Protein AF-A0A4Y2R5L2-F1 (afdb_monomer_lite)

Structure (mmCIF, N/CA/C/O backbone):
data_AF-A0A4Y2R5L2-F1
#
_entry.id   AF-A0A4Y2R5L2-F1
#
loop_
_atom_site.group_PDB
_atom_site.id
_atom_site.type_symbol
_atom_site.label_atom_id
_atom_site.label_alt_id
_atom_site.label_comp_id
_atom_site.label_asym_id
_atom_site.label_entity_id
_atom_site.label_seq_id
_atom_site.pdbx_PDB_ins_code
_atom_site.Cartn_x
_atom_site.Cartn_y
_atom_site.Cartn_z
_atom_site.occupancy
_atom_site.B_iso_or_equiv
_atom_site.auth_seq_id
_atom_site.auth_comp_id
_atom_site.auth_asym_id
_atom_site.auth_atom_id
_atom_site.pdbx_PDB_model_num
ATOM 1 N N . MET A 1 1 ? 9.917 -7.644 -5.281 1.00 83.12 1 MET A N 1
ATOM 2 C CA . MET A 1 1 ? 9.353 -6.437 -4.648 1.00 83.12 1 MET A CA 1
ATOM 3 C C . MET A 1 1 ? 7.835 -6.514 -4.513 1.00 83.12 1 MET A C 1
ATOM 5 O O . MET A 1 1 ? 7.121 -6.707 -5.500 1.00 83.12 1 MET A O 1
ATOM 9 N N . PHE A 1 2 ? 7.373 -6.373 -3.279 1.00 87.44 2 PHE A N 1
ATOM 10 C CA . PHE A 1 2 ? 5.991 -6.192 -2.859 1.00 87.44 2 PHE A CA 1
ATOM 11 C C . PHE A 1 2 ? 5.750 -4.730 -2.475 1.00 87.44 2 PHE A C 1
ATOM 13 O O . PHE A 1 2 ? 6.693 -3.987 -2.194 1.00 87.44 2 PHE A O 1
ATOM 20 N N . VAL A 1 3 ? 4.482 -4.340 -2.477 1.00 86.06 3 VAL A N 1
ATOM 21 C CA . VAL A 1 3 ? 4.012 -3.022 -2.071 1.00 86.06 3 VAL A CA 1
ATOM 22 C C . VAL A 1 3 ? 2.829 -3.182 -1.121 1.00 86.06 3 VAL A C 1
ATOM 24 O O . VAL A 1 3 ? 1.908 -3.957 -1.392 1.00 86.06 3 VAL A O 1
ATOM 27 N N . LEU A 1 4 ? 2.880 -2.468 -0.000 1.00 88.62 4 LEU A N 1
ATOM 28 C CA . LEU A 1 4 ? 1.751 -2.281 0.899 1.00 88.62 4 LEU A CA 1
ATOM 29 C C . LEU A 1 4 ? 0.885 -1.157 0.345 1.00 88.62 4 LEU A C 1
ATOM 31 O O . LEU A 1 4 ? 1.359 -0.032 0.148 1.00 88.62 4 LEU A O 1
ATOM 35 N N . VAL A 1 5 ? -0.381 -1.467 0.111 1.00 88.25 5 VAL A N 1
ATOM 36 C CA . VAL A 1 5 ? -1.348 -0.541 -0.464 1.00 88.25 5 VAL A CA 1
ATOM 37 C C . VAL A 1 5 ? -2.515 -0.339 0.487 1.00 88.25 5 VAL A C 1
ATOM 39 O O . VAL A 1 5 ? -2.946 -1.275 1.161 1.00 88.25 5 VAL A O 1
ATOM 42 N N . PHE A 1 6 ? -3.035 0.882 0.517 1.00 88.44 6 PHE A N 1
ATOM 43 C CA . PHE A 1 6 ? -4.275 1.217 1.199 1.00 88.44 6 PHE A CA 1
ATOM 44 C C . PHE A 1 6 ? -5.321 1.668 0.187 1.00 88.44 6 PHE A C 1
ATOM 46 O O . PHE A 1 6 ? -5.177 2.712 -0.449 1.00 88.44 6 PHE A O 1
ATOM 53 N N . PHE A 1 7 ? -6.371 0.868 0.058 1.00 89.12 7 PHE A N 1
ATOM 54 C CA . PHE A 1 7 ? -7.561 1.168 -0.722 1.00 89.12 7 PHE A CA 1
ATOM 55 C C . PHE A 1 7 ? -8.465 2.066 0.116 1.00 89.12 7 PHE A C 1
ATOM 57 O O . PHE A 1 7 ? -9.074 1.610 1.086 1.00 89.12 7 PHE A O 1
ATOM 64 N N . TYR A 1 8 ? -8.480 3.362 -0.196 1.00 82.94 8 TYR A N 1
ATOM 65 C CA . TYR A 1 8 ? -9.101 4.360 0.675 1.00 82.94 8 TYR A CA 1
ATOM 66 C C . TYR A 1 8 ? -10.632 4.354 0.605 1.00 82.94 8 TYR A C 1
ATOM 68 O O . TYR A 1 8 ? -11.274 4.700 1.597 1.00 82.94 8 TYR A O 1
ATOM 76 N N . GLU A 1 9 ? -11.222 3.931 -0.516 1.00 86.38 9 GLU A N 1
ATOM 77 C CA . GLU A 1 9 ? -12.678 3.776 -0.643 1.00 86.38 9 GLU A CA 1
ATOM 78 C C . GLU A 1 9 ? -13.156 2.554 0.152 1.00 86.38 9 GLU A C 1
ATOM 80 O O . GLU A 1 9 ? -14.123 2.618 0.910 1.00 86.38 9 GLU A O 1
ATOM 85 N N . GLU A 1 10 ? -12.404 1.461 0.071 1.00 87.06 10 GLU A N 1
ATOM 86 C CA . GLU A 1 10 ? -12.697 0.196 0.740 1.00 87.06 10 GLU A CA 1
ATOM 87 C C . GLU A 1 10 ? -12.243 0.173 2.203 1.00 87.06 10 GLU A C 1
ATOM 89 O O . GLU A 1 10 ? -12.607 -0.748 2.938 1.00 87.06 10 GLU A O 1
ATOM 94 N N . LYS A 1 11 ? -11.429 1.156 2.612 1.00 86.94 11 LYS A N 1
ATOM 95 C CA . LYS A 1 11 ? -10.741 1.240 3.909 1.00 86.94 11 LYS A CA 1
ATOM 96 C C . LYS A 1 11 ? -9.990 -0.048 4.248 1.00 86.94 11 LYS A C 1
ATOM 98 O O . LYS A 1 11 ? -10.119 -0.588 5.347 1.00 86.94 11 LYS A O 1
ATOM 103 N N . LYS A 1 12 ? -9.228 -0.567 3.282 1.00 89.44 12 LYS A N 1
ATOM 104 C CA . LYS A 1 12 ? -8.525 -1.852 3.402 1.00 89.44 12 LYS A CA 1
ATOM 105 C C . LYS A 1 12 ? -7.058 -1.752 3.040 1.00 89.44 12 LYS A C 1
ATOM 107 O O . LYS A 1 12 ? -6.693 -1.146 2.036 1.00 89.44 12 LYS A O 1
ATOM 112 N N . TYR A 1 13 ? -6.241 -2.437 3.827 1.00 89.88 13 TYR A N 1
ATOM 113 C CA . TYR A 1 13 ? -4.838 -2.668 3.524 1.00 89.88 13 TYR A CA 1
ATOM 114 C C . TYR A 1 13 ? -4.666 -3.974 2.750 1.00 89.88 13 TYR A C 1
ATOM 116 O O . TYR A 1 13 ? -5.415 -4.935 2.942 1.00 89.88 13 TYR A O 1
ATOM 124 N N . SER A 1 14 ? -3.682 -4.017 1.857 1.00 90.94 14 SER A N 1
ATOM 125 C CA . SER A 1 14 ? -3.314 -5.239 1.150 1.00 90.94 14 SER A CA 1
ATOM 126 C C . SER A 1 14 ? -1.847 -5.220 0.744 1.00 90.94 14 SER A C 1
ATOM 128 O O . SER A 1 14 ? -1.276 -4.156 0.508 1.00 90.94 14 SER A O 1
ATOM 130 N N . VAL A 1 15 ? -1.243 -6.401 0.619 1.00 91.25 15 VAL A N 1
ATOM 131 C CA . VAL A 1 15 ? 0.100 -6.557 0.057 1.00 91.25 15 VAL A CA 1
ATOM 132 C C . VAL A 1 15 ? -0.007 -7.122 -1.349 1.00 91.25 15 VAL A C 1
ATOM 134 O O . VAL A 1 15 ? -0.520 -8.221 -1.559 1.00 91.25 15 VAL A O 1
ATOM 137 N N . LEU A 1 16 ? 0.523 -6.387 -2.323 1.00 90.38 16 LEU A N 1
ATOM 138 C CA . LEU A 1 16 ? 0.515 -6.784 -3.727 1.00 90.38 16 LEU A CA 1
ATOM 139 C C . LEU A 1 16 ? 1.936 -6.883 -4.270 1.00 90.38 16 LEU A C 1
ATOM 141 O O . LEU A 1 16 ? 2.869 -6.257 -3.766 1.00 90.38 16 LEU A O 1
ATOM 145 N N . LYS A 1 17 ? 2.129 -7.662 -5.336 1.00 88.81 17 LYS A N 1
ATOM 146 C CA . LYS A 1 17 ? 3.376 -7.576 -6.104 1.00 88.81 17 LYS A CA 1
ATOM 147 C C . LYS A 1 17 ? 3.364 -6.272 -6.890 1.00 88.81 17 LYS A C 1
ATOM 149 O O . LYS A 1 17 ? 2.379 -5.967 -7.555 1.00 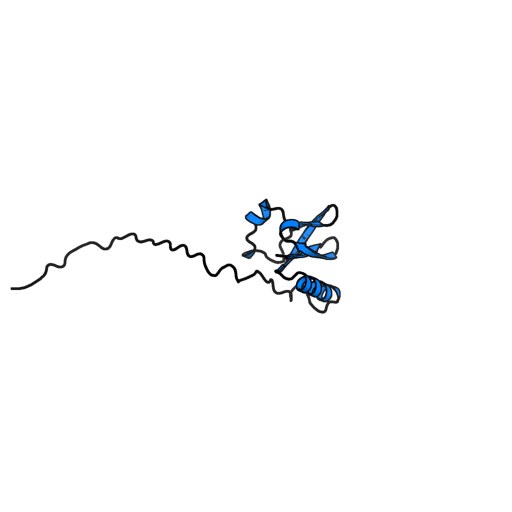88.81 17 LYS A O 1
ATOM 154 N N . LEU A 1 18 ? 4.480 -5.545 -6.894 1.00 83.44 18 LEU A N 1
ATOM 155 C CA . LEU A 1 18 ? 4.567 -4.238 -7.559 1.00 83.44 18 LEU A CA 1
ATOM 156 C C . LEU A 1 18 ? 4.131 -4.287 -9.039 1.00 83.44 18 LEU A C 1
ATOM 158 O O . LEU A 1 18 ? 3.380 -3.435 -9.501 1.00 83.44 18 LEU A O 1
ATOM 162 N N . LYS A 1 19 ? 4.535 -5.340 -9.758 1.00 83.69 19 LYS A N 1
ATOM 163 C CA . LYS A 1 19 ? 4.166 -5.583 -11.166 1.00 83.69 19 LYS A CA 1
ATOM 164 C C . LYS A 1 19 ? 2.676 -5.870 -11.410 1.00 83.69 19 LYS A C 1
ATOM 166 O O . LYS A 1 19 ? 2.228 -5.824 -12.547 1.00 83.69 19 LYS A O 1
ATOM 171 N N . GLU A 1 20 ? 1.952 -6.283 -10.373 1.00 84.06 20 GLU A N 1
ATOM 172 C CA . GLU A 1 20 ? 0.510 -6.558 -10.426 1.00 84.06 20 GLU A CA 1
ATOM 173 C C . GLU A 1 20 ? 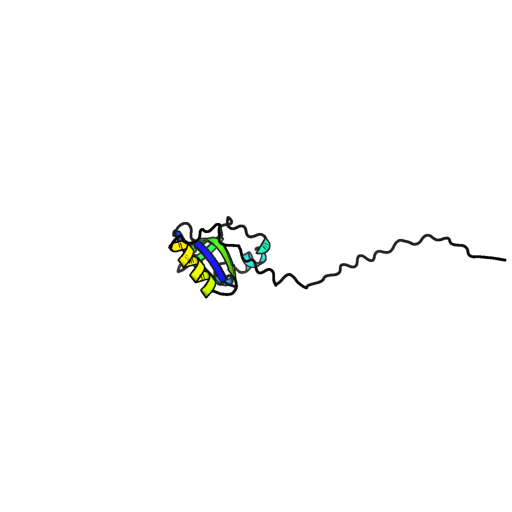-0.281 -5.320 -10.001 1.00 84.06 20 GLU A C 1
ATOM 175 O O . GLU A 1 20 ? -1.368 -5.079 -10.522 1.00 84.06 20 GLU A O 1
ATOM 180 N N . ALA A 1 21 ? 0.292 -4.517 -9.099 1.00 81.38 21 ALA A N 1
ATOM 181 C CA . ALA A 1 21 ? -0.328 -3.301 -8.604 1.00 81.38 21 ALA A CA 1
ATOM 182 C C . ALA A 1 21 ? -0.340 -2.166 -9.640 1.00 81.38 21 ALA A C 1
ATOM 184 O O . ALA A 1 21 ? -1.263 -1.362 -9.647 1.00 81.38 21 ALA A O 1
ATOM 185 N N . VAL A 1 22 ? 0.657 -2.109 -10.528 1.00 77.75 22 VAL A N 1
ATOM 186 C CA . VAL A 1 22 ? 0.836 -1.016 -11.494 1.00 77.75 22 VAL A CA 1
ATOM 187 C C . VAL A 1 22 ? 1.085 -1.564 -12.899 1.00 77.75 22 VAL A C 1
ATOM 189 O O . VAL A 1 22 ? 1.752 -2.585 -13.067 1.00 77.75 22 VAL A O 1
ATOM 192 N N . LYS A 1 23 ? 0.603 -0.869 -13.938 1.00 74.12 23 LYS A N 1
ATOM 193 C CA . LYS A 1 23 ? 0.962 -1.183 -15.330 1.00 74.12 23 LYS A CA 1
ATOM 194 C C . LYS A 1 23 ? 2.454 -0.916 -15.578 1.00 74.12 23 LYS A C 1
ATOM 196 O O . LYS A 1 23 ? 3.014 0.072 -15.115 1.00 74.12 23 LYS A O 1
ATOM 201 N N . ASN A 1 24 ? 3.101 -1.759 -16.386 1.00 66.69 24 ASN A N 1
ATOM 202 C CA . ASN A 1 24 ? 4.529 -1.617 -16.721 1.00 66.69 24 ASN A CA 1
ATOM 203 C C . ASN A 1 24 ? 4.907 -0.255 -17.337 1.00 66.69 24 ASN A C 1
ATOM 205 O O . ASN A 1 24 ? 6.026 0.206 -17.130 1.00 66.69 24 ASN A O 1
ATOM 209 N N . SER A 1 25 ? 3.998 0.382 -18.084 1.00 62.69 25 SER A N 1
ATOM 210 C CA . SER A 1 25 ? 4.196 1.736 -18.624 1.00 62.69 25 SER A CA 1
ATOM 211 C C . SER A 1 25 ? 4.364 2.766 -17.516 1.00 62.69 25 SER A C 1
ATOM 213 O O . SER A 1 25 ? 5.239 3.626 -17.588 1.00 62.69 25 SER A O 1
ATOM 215 N N . ASP A 1 26 ? 3.557 2.636 -16.468 1.00 65.94 26 ASP A N 1
ATOM 216 C CA . ASP A 1 26 ? 3.568 3.578 -15.369 1.00 65.94 26 ASP A CA 1
ATOM 217 C C . ASP A 1 26 ? 4.793 3.281 -14.505 1.00 65.94 26 ASP A C 1
ATOM 219 O O . ASP A 1 26 ? 5.499 4.214 -14.167 1.00 65.94 26 ASP A O 1
ATOM 223 N N . LEU A 1 27 ? 5.179 2.012 -14.299 1.00 65.38 27 LEU A N 1
ATOM 224 C CA . LEU A 1 27 ? 6.430 1.646 -13.608 1.00 65.38 27 LEU A CA 1
ATOM 225 C C . LEU A 1 27 ? 7.691 2.312 -14.194 1.00 65.38 27 LEU A C 1
ATOM 227 O O . LEU A 1 27 ? 8.597 2.644 -13.438 1.00 65.38 27 LEU A O 1
ATOM 231 N N . GLN A 1 28 ? 7.750 2.528 -15.513 1.00 61.31 28 GLN A N 1
ATOM 232 C CA . GLN A 1 28 ? 8.861 3.227 -16.183 1.00 61.31 28 GLN A CA 1
ATOM 233 C C . GLN A 1 28 ? 8.837 4.747 -15.943 1.00 61.31 28 GLN A C 1
ATOM 235 O O . GLN A 1 28 ? 9.887 5.374 -15.841 1.00 61.31 28 GLN A O 1
ATOM 240 N N . MET A 1 29 ? 7.644 5.343 -15.839 1.00 55.75 29 MET A N 1
ATOM 241 C CA . MET A 1 29 ? 7.455 6.753 -15.462 1.00 55.75 29 MET A CA 1
ATOM 242 C C . MET A 1 29 ? 7.509 6.975 -13.944 1.00 55.75 29 MET A C 1
ATOM 244 O O . MET A 1 29 ? 7.645 8.103 -13.467 1.00 55.75 29 MET A O 1
ATOM 248 N N . MET A 1 30 ? 7.388 5.902 -13.169 1.00 60.97 30 MET A N 1
ATOM 249 C CA . MET A 1 30 ? 7.428 5.914 -11.722 1.00 60.97 30 MET A CA 1
ATOM 250 C C . MET A 1 30 ? 8.877 5.908 -11.262 1.00 60.97 30 MET A C 1
ATOM 252 O O . MET A 1 30 ? 9.482 4.868 -11.010 1.00 60.97 30 MET A O 1
ATOM 256 N N . ASN A 1 31 ? 9.419 7.105 -11.060 1.00 62.00 31 ASN A N 1
ATOM 257 C CA . ASN A 1 31 ? 10.560 7.269 -10.176 1.00 62.00 31 ASN A CA 1
ATOM 258 C C . ASN A 1 31 ? 10.135 6.861 -8.761 1.00 62.00 31 ASN A C 1
ATOM 260 O O . ASN A 1 31 ? 9.645 7.690 -7.994 1.00 62.00 31 ASN A O 1
ATOM 264 N N . LEU A 1 32 ? 10.321 5.577 -8.429 1.00 61.53 32 LEU A N 1
ATOM 265 C CA . LEU A 1 32 ? 10.037 4.986 -7.115 1.00 61.53 32 LEU A CA 1
ATOM 266 C C . LEU A 1 32 ? 10.638 5.824 -5.977 1.00 61.53 32 LEU A C 1
ATOM 268 O O . LEU A 1 32 ? 10.026 5.933 -4.924 1.00 61.53 32 LEU A O 1
ATOM 272 N N . HIS A 1 33 ? 11.765 6.498 -6.232 1.00 58.28 33 HIS A N 1
ATOM 273 C CA . HIS A 1 33 ? 12.444 7.389 -5.290 1.00 58.28 33 HIS A CA 1
ATOM 274 C C . HIS A 1 33 ? 11.707 8.704 -4.978 1.00 58.28 33 HIS A C 1
ATOM 276 O O . HIS A 1 33 ? 11.964 9.340 -3.964 1.00 58.28 33 HIS A O 1
ATOM 282 N N . THR A 1 34 ? 10.775 9.123 -5.836 1.00 58.06 34 THR A N 1
ATOM 283 C CA . THR A 1 34 ? 9.937 10.322 -5.633 1.00 58.06 34 THR A CA 1
ATOM 284 C C . THR A 1 34 ? 8.558 9.991 -5.070 1.00 58.06 34 THR A C 1
ATOM 286 O O . THR A 1 34 ? 7.695 10.867 -4.982 1.00 58.06 34 THR A O 1
ATOM 289 N N . TRP A 1 35 ? 8.313 8.725 -4.715 1.00 65.00 35 TRP A N 1
ATOM 290 C CA . TRP A 1 35 ? 6.999 8.308 -4.257 1.00 65.00 35 TRP A CA 1
ATOM 291 C C . TRP A 1 35 ? 6.707 8.833 -2.851 1.00 65.00 35 TRP A C 1
ATOM 293 O O . TRP A 1 35 ? 7.184 8.290 -1.857 1.00 65.00 35 TRP A O 1
ATOM 303 N N . GLY A 1 36 ? 5.899 9.889 -2.770 1.00 59.22 36 GLY A N 1
ATOM 304 C CA . GLY A 1 36 ? 5.283 10.321 -1.522 1.00 59.22 36 GLY A CA 1
ATOM 305 C C . GLY A 1 36 ? 4.072 9.451 -1.192 1.00 59.22 36 GLY A C 1
ATOM 306 O O . GLY A 1 36 ? 3.256 9.166 -2.068 1.00 59.22 36 GLY A O 1
ATOM 307 N N . THR A 1 37 ? 3.899 9.108 0.085 1.00 58.34 37 THR A N 1
ATOM 308 C CA . THR A 1 37 ? 2.757 8.348 0.645 1.00 58.34 37 THR A CA 1
ATOM 309 C C . THR A 1 37 ? 1.376 8.969 0.373 1.00 58.34 37 THR A C 1
ATOM 311 O O . THR A 1 37 ? 0.347 8.370 0.672 1.00 58.34 37 THR A O 1
ATOM 314 N N . LYS A 1 38 ? 1.337 10.168 -0.223 1.00 61.41 38 LYS A N 1
ATOM 315 C CA . LYS A 1 38 ? 0.130 10.921 -0.594 1.00 61.41 38 LYS A CA 1
ATOM 316 C C . LYS A 1 38 ? -0.284 10.770 -2.061 1.00 61.41 38 LYS A C 1
ATOM 318 O O . LYS A 1 38 ? -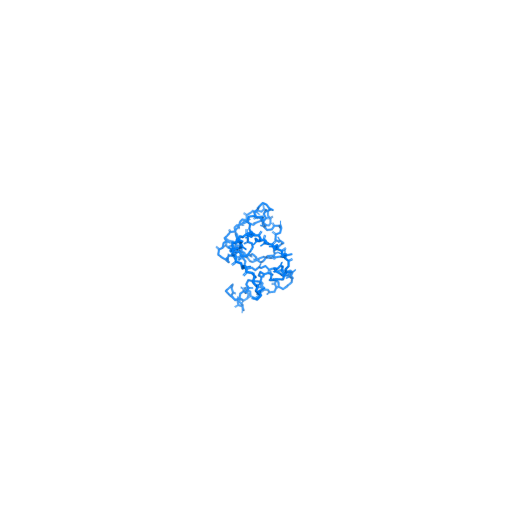1.297 11.344 -2.452 1.00 61.41 38 LYS A O 1
ATOM 323 N N . LYS A 1 39 ? 0.499 10.078 -2.894 1.00 68.25 39 LYS A N 1
ATOM 324 C CA . LYS A 1 39 ? 0.163 9.901 -4.311 1.00 68.25 39 LYS A CA 1
ATOM 325 C C . LYS A 1 39 ? -0.750 8.687 -4.481 1.00 68.25 39 LYS A C 1
ATOM 327 O O . LYS A 1 39 ? -0.346 7.568 -4.161 1.00 68.25 39 LYS A O 1
ATOM 332 N N . SER A 1 40 ? -1.951 8.926 -5.001 1.00 74.56 40 SER A N 1
ATOM 333 C CA . SER A 1 40 ? -2.908 7.878 -5.341 1.00 74.56 40 SER A CA 1
ATOM 334 C C . SER A 1 40 ? -2.580 7.243 -6.694 1.00 74.56 40 SER A C 1
ATOM 336 O O . SER A 1 40 ? -2.086 7.897 -7.617 1.00 74.56 40 SER A O 1
ATOM 338 N N . VAL A 1 41 ? -2.851 5.947 -6.801 1.00 79.00 41 VAL A N 1
ATOM 339 C CA . VAL A 1 41 ? -2.705 5.138 -8.012 1.00 79.00 41 VAL A CA 1
ATOM 340 C C . VAL A 1 41 ? -3.898 4.241 -8.216 1.00 79.00 41 VAL A C 1
ATOM 342 O O . VAL A 1 41 ? -4.477 3.721 -7.270 1.00 79.00 41 VAL A O 1
ATOM 345 N N . GLU A 1 42 ? -4.203 3.978 -9.474 1.00 85.06 42 GLU A N 1
ATOM 346 C CA . GLU A 1 42 ? -5.172 2.966 -9.855 1.00 85.06 42 GLU A CA 1
ATOM 347 C C . GLU A 1 42 ? -4.525 1.582 -9.803 1.00 85.06 42 GLU A C 1
ATOM 349 O O . GLU A 1 42 ? -3.664 1.241 -10.614 1.00 85.06 42 GLU A O 1
ATOM 354 N N . THR A 1 43 ? -4.938 0.785 -8.822 1.00 84.31 43 THR A N 1
ATOM 355 C CA . THR A 1 43 ? -4.389 -0.540 -8.545 1.00 84.31 43 THR A CA 1
ATOM 356 C C . THR A 1 43 ? -5.431 -1.611 -8.830 1.00 84.31 43 THR A C 1
ATOM 358 O O . THR A 1 43 ? -6.580 -1.513 -8.400 1.00 84.31 43 THR A O 1
ATOM 361 N N . LYS A 1 44 ? -5.039 -2.673 -9.540 1.00 83.94 44 LYS A N 1
ATOM 362 C CA . LYS A 1 44 ? -5.918 -3.832 -9.730 1.00 83.94 44 LYS A CA 1
ATOM 363 C C . LYS A 1 44 ? -6.091 -4.584 -8.416 1.00 83.94 44 LYS A C 1
ATOM 365 O O . LYS A 1 44 ? -5.111 -5.029 -7.820 1.00 83.94 44 LYS A O 1
ATOM 370 N N . TRP A 1 45 ? -7.338 -4.772 -8.002 1.00 83.19 45 TRP A N 1
ATOM 371 C CA . TRP A 1 45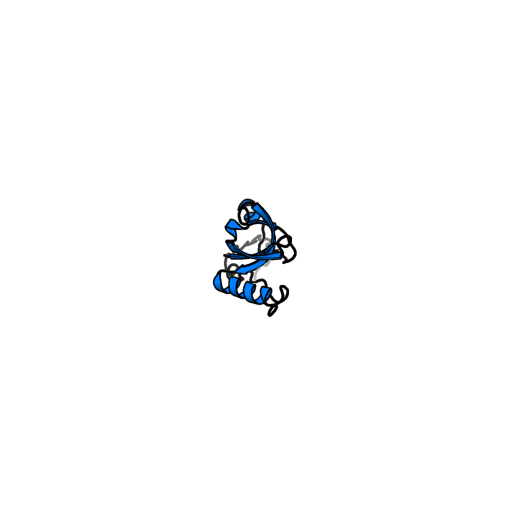 ? -7.687 -5.542 -6.816 1.00 83.19 45 TRP A CA 1
ATOM 372 C C . TRP A 1 45 ? -8.968 -6.329 -7.064 1.00 83.19 45 TRP A C 1
ATOM 374 O O . TRP A 1 45 ? -9.969 -5.771 -7.506 1.00 83.19 45 TRP A O 1
ATOM 384 N N . ARG A 1 46 ? -8.929 -7.639 -6.790 1.00 81.44 46 ARG A N 1
ATOM 385 C CA . ARG A 1 46 ? -10.013 -8.580 -7.119 1.00 81.44 46 ARG A CA 1
ATOM 386 C C . ARG A 1 46 ? -10.423 -8.458 -8.596 1.00 81.44 46 ARG A C 1
ATOM 388 O O . ARG A 1 46 ? -9.587 -8.670 -9.469 1.00 81.44 46 ARG A O 1
ATOM 395 N N . ASP A 1 47 ? -11.675 -8.092 -8.851 1.00 85.12 47 ASP A N 1
ATOM 396 C CA . ASP A 1 47 ? -12.294 -8.052 -10.176 1.00 85.12 47 ASP A CA 1
ATOM 397 C C . ASP A 1 47 ? -12.297 -6.642 -10.792 1.00 85.12 47 ASP A C 1
ATOM 399 O O . ASP A 1 47 ? -12.887 -6.424 -11.849 1.00 85.12 47 ASP A O 1
ATOM 403 N N . GLY A 1 48 ? -11.645 -5.672 -10.141 1.00 85.62 48 GLY A N 1
ATOM 404 C CA . GLY A 1 48 ? -11.709 -4.266 -10.520 1.00 85.62 48 GLY A CA 1
ATOM 405 C C . GLY A 1 48 ? -10.381 -3.524 -10.420 1.00 85.62 48 GLY A C 1
ATOM 406 O O . GLY A 1 48 ? -9.327 -4.070 -10.079 1.00 85.62 48 GLY A O 1
ATOM 407 N N . VAL A 1 49 ? -10.453 -2.242 -10.755 1.00 86.94 49 VAL A N 1
ATOM 408 C CA . VAL A 1 49 ? -9.380 -1.270 -10.567 1.00 86.94 49 VAL A CA 1
ATOM 409 C C . VAL A 1 49 ? -9.875 -0.285 -9.529 1.00 86.94 49 VAL A C 1
ATOM 411 O O . VAL A 1 49 ? -10.941 0.299 -9.702 1.00 86.94 49 VAL A O 1
ATOM 414 N N . TYR A 1 50 ? -9.106 -0.139 -8.462 1.00 87.75 50 TYR A N 1
ATOM 415 C CA . TYR A 1 50 ? -9.472 0.662 -7.309 1.00 87.75 50 TYR A CA 1
ATOM 416 C C . TYR A 1 50 ? -8.373 1.670 -7.026 1.00 87.75 50 TYR A C 1
ATOM 418 O O . TYR A 1 50 ? -7.186 1.357 -7.196 1.00 87.75 50 TYR A O 1
ATOM 426 N N . PRO A 1 51 ? -8.733 2.878 -6.593 1.00 87.19 51 PRO A N 1
ATOM 427 C CA . PRO A 1 51 ? -7.733 3.855 -6.255 1.00 87.19 51 PRO A CA 1
ATOM 428 C C . PRO A 1 51 ? -7.118 3.519 -4.888 1.00 87.19 51 PRO A C 1
ATOM 430 O O . PRO A 1 51 ? -7.797 3.211 -3.907 1.00 87.19 51 PRO A O 1
ATOM 433 N N . ALA A 1 52 ? -5.794 3.551 -4.831 1.00 86.69 52 ALA A N 1
ATOM 434 C CA . ALA A 1 52 ? -5.019 3.126 -3.680 1.00 86.69 52 ALA A CA 1
ATOM 435 C C . ALA A 1 52 ? -3.842 4.063 -3.430 1.00 86.69 52 ALA A C 1
ATOM 437 O O . ALA A 1 52 ? -3.282 4.646 -4.357 1.00 86.69 52 ALA A O 1
ATOM 438 N N . ASN A 1 53 ? -3.429 4.166 -2.172 1.00 85.88 53 ASN A N 1
ATOM 439 C CA . ASN A 1 53 ? -2.191 4.829 -1.786 1.00 85.88 53 ASN A CA 1
ATOM 440 C C . ASN A 1 53 ? -1.125 3.777 -1.506 1.00 85.88 53 ASN A C 1
ATOM 442 O O . ASN A 1 53 ? -1.379 2.801 -0.798 1.00 85.88 53 ASN A O 1
ATOM 446 N N . PHE A 1 54 ? 0.077 3.979 -2.037 1.00 83.88 54 PHE A N 1
ATOM 447 C CA . PHE A 1 54 ? 1.219 3.149 -1.666 1.00 83.88 54 PHE A CA 1
ATOM 448 C C . PHE A 1 54 ? 1.823 3.664 -0.372 1.00 83.88 54 PHE A C 1
ATOM 450 O O . PHE A 1 54 ? 2.164 4.843 -0.262 1.00 83.88 54 PHE A O 1
ATOM 457 N N . LEU A 1 55 ? 1.943 2.761 0.593 1.00 81.56 55 LEU A N 1
ATOM 458 C CA . LEU A 1 55 ? 2.437 3.070 1.927 1.00 81.56 55 LEU A CA 1
ATOM 459 C C . LEU A 1 55 ? 3.874 2.586 2.126 1.00 81.56 55 LEU A C 1
ATOM 461 O O . LEU A 1 55 ? 4.669 3.307 2.712 1.00 81.56 55 LEU A O 1
ATOM 465 N N . GLN A 1 56 ? 4.218 1.399 1.611 1.00 82.69 56 GLN A N 1
ATOM 466 C CA . GLN A 1 56 ? 5.525 0.771 1.834 1.00 82.69 56 GLN A CA 1
ATOM 467 C C . GLN A 1 56 ? 5.962 -0.086 0.648 1.00 82.69 56 GLN A C 1
ATOM 469 O O . GLN A 1 56 ? 5.134 -0.761 0.039 1.00 82.69 56 GLN A O 1
ATOM 474 N N . PHE A 1 57 ? 7.268 -0.144 0.383 1.00 83.56 57 PHE A N 1
ATOM 475 C CA . PHE A 1 57 ? 7.888 -1.096 -0.545 1.00 83.56 57 PHE A CA 1
ATOM 476 C C . PHE A 1 57 ? 8.826 -2.043 0.204 1.00 83.56 57 PHE A C 1
ATOM 478 O O . PHE A 1 57 ? 9.336 -1.714 1.271 1.00 83.56 57 PHE A O 1
ATOM 485 N N . GLY A 1 58 ? 9.016 -3.255 -0.315 1.00 82.56 58 GLY A N 1
ATOM 486 C CA . GLY A 1 58 ? 9.938 -4.208 0.299 1.00 82.56 58 GLY A CA 1
ATOM 487 C C . GLY A 1 58 ? 9.929 -5.581 -0.352 1.00 82.56 58 GLY A C 1
ATOM 488 O O . GLY A 1 58 ? 9.107 -5.889 -1.215 1.00 82.56 58 GLY A O 1
ATOM 489 N N . GLU A 1 59 ? 10.874 -6.426 0.037 1.00 85.56 59 GLU A N 1
ATOM 490 C CA . GLU A 1 59 ? 11.056 -7.746 -0.577 1.00 85.56 59 GLU A CA 1
ATOM 491 C C . GLU A 1 59 ? 10.383 -8.880 0.198 1.00 85.56 59 GLU A C 1
ATOM 493 O O . GLU A 1 59 ? 9.978 -9.881 -0.396 1.00 85.56 59 GLU A O 1
ATOM 498 N N . ASN A 1 60 ? 10.200 -8.703 1.507 1.00 87.94 60 ASN A N 1
ATOM 499 C CA . ASN A 1 60 ? 9.605 -9.702 2.382 1.00 87.94 60 ASN A CA 1
ATOM 500 C C . ASN A 1 60 ? 8.097 -9.465 2.546 1.00 87.94 60 ASN A C 1
ATOM 502 O O . ASN A 1 60 ? 7.672 -8.567 3.270 1.00 87.94 60 ASN A O 1
ATOM 506 N N . ARG A 1 61 ? 7.285 -10.309 1.900 1.00 88.69 61 ARG A N 1
ATOM 507 C CA . ARG A 1 61 ? 5.823 -10.251 2.015 1.00 88.69 61 ARG A CA 1
ATOM 508 C C . ARG A 1 61 ? 5.338 -10.457 3.450 1.00 88.69 61 ARG A C 1
ATOM 510 O O . ARG A 1 61 ? 4.457 -9.729 3.877 1.00 88.69 61 ARG A O 1
ATOM 517 N N . ASN A 1 62 ? 5.898 -11.412 4.190 1.00 90.25 62 ASN A N 1
ATOM 518 C CA . ASN A 1 62 ? 5.421 -11.728 5.540 1.00 90.25 62 ASN A CA 1
ATOM 519 C C . ASN A 1 62 ? 5.614 -10.541 6.485 1.00 90.25 62 ASN A C 1
ATOM 521 O O . ASN A 1 62 ? 4.733 -10.239 7.277 1.00 90.25 62 ASN A O 1
ATOM 525 N N . TYR A 1 63 ? 6.736 -9.833 6.352 1.00 88.88 63 TYR A N 1
ATOM 526 C CA . TYR A 1 63 ? 6.960 -8.591 7.087 1.00 88.88 63 TYR A CA 1
ATOM 527 C C . TYR A 1 63 ? 5.902 -7.529 6.751 1.00 88.88 63 TYR A C 1
ATOM 529 O O . TYR A 1 63 ? 5.382 -6.879 7.647 1.00 88.88 63 TYR A O 1
ATOM 537 N N . MET A 1 64 ? 5.531 -7.394 5.475 1.00 88.81 64 MET A N 1
ATOM 538 C CA . MET A 1 64 ? 4.480 -6.458 5.060 1.00 88.81 64 MET A CA 1
ATOM 539 C C . MET A 1 64 ? 3.098 -6.821 5.598 1.00 88.81 64 MET A C 1
ATOM 541 O O . MET A 1 64 ? 2.339 -5.928 5.951 1.00 88.81 64 MET A O 1
ATOM 545 N N . GLU A 1 65 ? 2.761 -8.108 5.655 1.00 90.44 65 GLU A N 1
ATOM 546 C CA . GLU A 1 65 ? 1.488 -8.564 6.228 1.00 90.44 65 GLU A CA 1
ATOM 547 C C . GLU A 1 65 ? 1.463 -8.295 7.748 1.00 90.44 65 GLU A C 1
ATOM 549 O O . GLU A 1 65 ? 0.461 -7.811 8.257 1.00 90.44 65 GLU A O 1
ATOM 554 N N . LEU A 1 66 ? 2.589 -8.458 8.458 1.00 90.69 66 LEU A N 1
ATOM 555 C CA . LEU A 1 66 ? 2.695 -8.067 9.874 1.00 90.69 66 LEU A CA 1
ATOM 556 C C . LEU A 1 66 ? 2.499 -6.558 10.093 1.00 90.69 66 LEU A C 1
ATOM 558 O O . LEU A 1 66 ? 1.927 -6.151 11.101 1.00 90.69 66 LEU A O 1
ATOM 562 N N . LEU A 1 67 ? 2.950 -5.717 9.153 1.00 88.69 67 LEU A N 1
ATOM 563 C CA . LEU A 1 67 ? 2.648 -4.282 9.196 1.00 88.69 67 LEU A CA 1
ATOM 564 C C . LEU A 1 67 ? 1.143 -4.020 9.037 1.00 88.69 67 LEU A C 1
ATOM 566 O O . LEU A 1 67 ? 0.628 -3.090 9.646 1.00 88.69 67 LEU A O 1
ATOM 570 N N . ILE A 1 68 ? 0.425 -4.825 8.246 1.00 90.94 68 ILE A N 1
ATOM 571 C CA . ILE A 1 68 ? -1.037 -4.716 8.147 1.00 90.94 68 ILE A CA 1
ATOM 572 C C . ILE A 1 68 ? -1.689 -5.046 9.482 1.00 90.94 68 ILE A C 1
ATOM 574 O O . ILE A 1 68 ? -2.556 -4.289 9.910 1.00 90.94 68 ILE A O 1
ATOM 578 N N . ASP A 1 69 ? -1.276 -6.131 10.135 1.00 90.94 69 ASP A N 1
ATOM 579 C CA . ASP A 1 69 ? -1.835 -6.521 11.431 1.00 90.94 69 ASP A CA 1
ATOM 580 C C . ASP A 1 69 ? -1.700 -5.374 12.445 1.00 90.94 69 ASP A C 1
ATOM 582 O O . ASP A 1 69 ? -2.696 -4.968 13.041 1.00 90.94 69 ASP A O 1
ATOM 586 N N . GLY A 1 70 ? -0.512 -4.760 12.519 1.00 88.88 70 GLY A N 1
ATOM 587 C CA . GLY A 1 70 ? -0.252 -3.596 13.370 1.00 88.88 70 GLY A CA 1
ATOM 588 C C . GLY A 1 70 ? -1.033 -2.324 12.990 1.00 88.88 70 GLY A C 1
ATOM 589 O O . GLY A 1 70 ? -1.340 -1.491 13.841 1.00 88.88 70 GLY A O 1
ATOM 590 N N . LEU A 1 71 ? -1.356 -2.131 11.707 1.00 88.06 71 LEU A N 1
ATOM 591 C CA . LEU A 1 71 ? -2.197 -1.012 11.257 1.00 88.06 71 LEU A CA 1
ATOM 592 C C . LEU A 1 71 ? -3.671 -1.235 11.585 1.00 88.06 71 LEU A C 1
ATOM 594 O O . LEU A 1 71 ? -4.400 -0.287 11.871 1.00 88.06 71 LEU A O 1
ATOM 598 N N . VAL A 1 72 ? -4.126 -2.483 11.485 1.00 87.69 72 VAL A N 1
ATOM 599 C CA . VAL A 1 72 ? -5.514 -2.868 11.751 1.00 87.69 72 VAL A CA 1
ATOM 600 C C . VAL A 1 72 ? -5.794 -2.871 13.250 1.00 87.69 72 VAL A C 1
ATOM 602 O O . VAL A 1 72 ? -6.875 -2.447 13.657 1.00 87.69 72 VAL A O 1
ATOM 605 N N . ASP A 1 73 ? -4.840 -3.322 14.065 1.00 90.44 73 ASP A N 1
ATOM 606 C CA . ASP A 1 73 ? -4.960 -3.315 15.524 1.00 90.44 73 ASP A CA 1
ATOM 607 C C . ASP A 1 73 ? -4.658 -1.938 16.155 1.00 90.44 73 ASP A C 1
ATOM 609 O O . ASP A 1 73 ? -5.011 -1.701 17.312 1.00 90.44 73 ASP A O 1
ATOM 613 N N . GLY A 1 74 ? -4.080 -1.013 15.379 1.00 85.00 74 GLY A N 1
ATOM 614 C CA . GLY A 1 74 ? -3.755 0.349 15.802 1.00 85.00 74 GLY A CA 1
ATOM 615 C C . GLY A 1 74 ? -2.478 0.458 16.639 1.00 85.00 74 GLY A C 1
ATOM 616 O O . GLY A 1 74 ? -2.221 1.518 17.207 1.00 85.00 74 GLY A O 1
ATOM 617 N N . SER A 1 75 ? -1.679 -0.607 16.719 1.00 88.00 75 SER A N 1
ATOM 618 C CA . SER A 1 75 ? -0.365 -0.622 17.371 1.00 88.00 75 SER A CA 1
ATOM 619 C C . SER A 1 75 ? 0.664 0.209 16.616 1.00 88.00 75 SER A C 1
ATOM 621 O O . SER A 1 75 ? 1.631 0.669 17.220 1.00 88.00 75 SER A O 1
ATOM 623 N N . ILE A 1 76 ? 0.467 0.392 15.307 1.00 85.62 76 ILE A N 1
ATOM 624 C CA . ILE A 1 76 ? 1.231 1.327 14.486 1.00 85.62 76 ILE A CA 1
ATOM 625 C C . ILE A 1 76 ? 0.298 2.189 13.641 1.00 85.62 76 ILE A C 1
ATOM 627 O O . ILE A 1 76 ? -0.764 1.767 13.185 1.00 85.62 76 ILE A O 1
ATOM 631 N N . THR A 1 77 ? 0.724 3.414 13.387 1.00 80.31 77 THR A N 1
ATOM 632 C CA . THR A 1 77 ? 0.067 4.350 12.481 1.00 80.31 77 THR A CA 1
ATOM 633 C C . THR A 1 77 ? 0.738 4.326 11.111 1.00 80.31 77 THR A C 1
ATOM 635 O O . THR A 1 77 ? 1.909 3.978 10.963 1.00 80.31 77 THR A O 1
ATOM 638 N N . SER A 1 78 ? 0.020 4.752 10.068 1.00 73.31 78 SER A N 1
ATOM 639 C CA . SER A 1 78 ? 0.595 4.863 8.718 1.00 73.31 78 SER A CA 1
ATOM 640 C C . SER A 1 78 ? 1.773 5.841 8.629 1.00 73.31 78 SER A C 1
ATOM 642 O O . SER A 1 78 ? 2.526 5.800 7.662 1.00 73.31 78 SER A O 1
ATOM 644 N N . GLU A 1 79 ? 1.908 6.734 9.609 1.00 75.00 79 GLU A N 1
ATOM 645 C CA . GLU A 1 79 ? 2.992 7.715 9.725 1.00 75.00 79 GLU A CA 1
ATOM 646 C C . GLU A 1 79 ? 4.277 7.085 10.282 1.00 75.00 79 GLU A C 1
ATOM 648 O O . GLU A 1 79 ? 5.374 7.532 9.956 1.00 75.00 79 GLU A O 1
ATOM 653 N N . GLU A 1 80 ? 4.146 6.015 11.069 1.00 73.50 80 GLU A N 1
ATOM 654 C CA . GLU A 1 80 ? 5.261 5.254 11.644 1.00 73.50 80 GLU A CA 1
ATOM 655 C C . GLU A 1 80 ? 5.839 4.221 10.665 1.00 73.50 80 GLU A C 1
ATOM 657 O O . GLU A 1 80 ? 6.921 3.673 10.892 1.00 73.50 80 GLU A O 1
ATOM 662 N N . ILE A 1 81 ? 5.159 3.976 9.541 1.00 72.19 81 ILE A N 1
ATOM 663 C CA . ILE A 1 81 ? 5.668 3.127 8.465 1.00 72.19 81 ILE A CA 1
ATOM 664 C C . ILE A 1 81 ? 6.778 3.881 7.728 1.00 72.19 81 ILE A C 1
ATOM 666 O O . ILE A 1 81 ? 6.537 4.706 6.846 1.00 72.19 81 ILE A O 1
ATOM 670 N N . LEU A 1 82 ? 8.025 3.578 8.089 1.00 65.44 82 LEU A N 1
ATOM 671 C CA . LEU A 1 82 ? 9.201 4.084 7.389 1.00 65.44 82 LEU A CA 1
ATOM 672 C C . LEU A 1 82 ? 9.232 3.528 5.969 1.00 65.44 82 LEU A C 1
ATOM 674 O O . LEU A 1 82 ? 9.545 2.351 5.815 1.00 65.44 82 LEU A O 1
ATOM 678 N N . VAL A 1 83 ? 8.977 4.371 4.960 1.00 62.00 83 VAL A N 1
ATOM 679 C CA . VAL A 1 83 ? 9.066 4.022 3.530 1.00 62.00 83 VAL A CA 1
ATOM 680 C C . VAL A 1 83 ? 10.428 3.396 3.208 1.00 62.00 83 VAL A C 1
ATOM 682 O O . VAL A 1 83 ? 11.387 4.110 2.920 1.00 62.00 83 VAL A O 1
ATOM 685 N N . LEU A 1 84 ? 10.528 2.060 3.240 1.00 56.09 84 LEU A N 1
ATOM 686 C CA . LEU A 1 84 ? 11.727 1.320 2.833 1.00 56.09 84 LEU A CA 1
ATOM 687 C C . LEU A 1 84 ? 11.768 1.309 1.304 1.00 56.09 84 LEU A C 1
ATOM 689 O O . LEU A 1 84 ? 11.432 0.33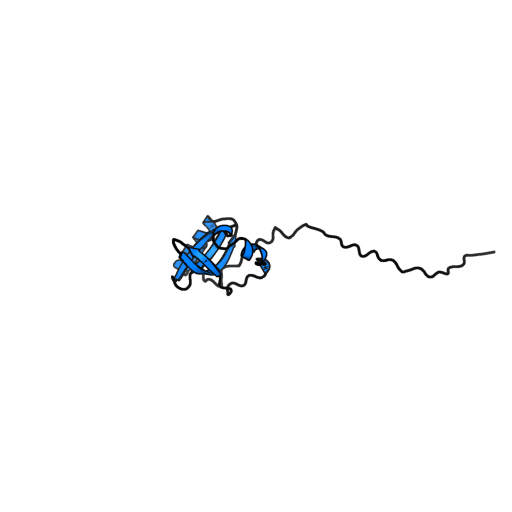0 0.643 1.00 56.09 84 LEU A O 1
ATOM 693 N N . GLN A 1 85 ? 12.149 2.438 0.714 1.00 55.41 85 GLN A N 1
ATOM 694 C CA . GLN A 1 85 ? 12.699 2.419 -0.632 1.00 55.41 85 GLN A CA 1
ATOM 695 C C . GLN A 1 85 ? 14.072 1.774 -0.508 1.00 55.41 85 GLN A C 1
ATOM 697 O O . GLN A 1 85 ? 14.963 2.346 0.111 1.00 55.41 85 GLN A O 1
ATOM 702 N N . ASP A 1 86 ? 14.209 0.558 -1.021 1.00 45.84 86 ASP A N 1
ATOM 703 C CA . ASP A 1 86 ? 15.458 -0.189 -1.009 1.00 45.84 86 ASP A CA 1
ATOM 704 C C . ASP A 1 86 ? 16.638 0.700 -1.454 1.00 45.84 86 ASP A C 1
ATOM 706 O O . ASP A 1 86 ? 16.715 1.157 -2.598 1.00 45.84 86 ASP A O 1
ATOM 710 N N . VAL A 1 87 ? 17.528 1.005 -0.507 1.00 44.62 87 VAL A N 1
ATOM 711 C CA . VAL A 1 87 ? 18.700 1.865 -0.712 1.00 44.62 87 VAL A CA 1
ATOM 712 C C . VAL A 1 87 ? 19.896 1.051 -1.231 1.00 44.62 87 VAL A C 1
ATOM 714 O O . VAL A 1 87 ? 20.964 1.615 -1.469 1.00 44.62 87 VAL A O 1
ATOM 717 N N . GLU A 1 88 ? 19.757 -0.259 -1.470 1.00 44.16 88 GLU A N 1
ATOM 718 C CA . GLU A 1 88 ? 20.876 -1.119 -1.887 1.00 44.16 88 GLU A CA 1
ATOM 719 C C . GLU A 1 88 ? 21.080 -1.244 -3.410 1.00 44.16 88 GLU A C 1
ATOM 721 O O . GLU A 1 88 ? 21.989 -1.937 -3.862 1.00 44.16 88 GLU A O 1
ATOM 726 N N . GLY A 1 89 ? 20.333 -0.496 -4.233 1.00 40.72 89 GLY A N 1
ATOM 727 C CA . GLY A 1 89 ? 20.512 -0.469 -5.696 1.00 40.72 89 GLY A CA 1
ATOM 728 C C . GLY A 1 89 ? 21.363 0.679 -6.264 1.00 40.72 89 GLY A C 1
ATOM 729 O O . GLY A 1 89 ? 21.701 0.663 -7.448 1.00 40.72 89 GLY A O 1
ATOM 730 N N . LEU A 1 90 ? 21.718 1.690 -5.460 1.00 42.69 90 LEU A N 1
ATOM 731 C CA . LEU A 1 90 ? 22.420 2.904 -5.925 1.00 42.69 90 LEU A CA 1
ATOM 732 C C . LEU A 1 90 ? 23.909 2.949 -5.561 1.00 42.69 90 LEU A C 1
ATOM 734 O O . LEU A 1 90 ? 24.565 3.979 -5.706 1.00 42.69 90 LEU A O 1
ATOM 738 N N . LYS A 1 91 ? 24.491 1.809 -5.178 1.00 44.06 91 LYS A N 1
ATOM 739 C CA . LYS A 1 91 ? 25.946 1.646 -5.161 1.00 44.06 91 LYS A CA 1
ATOM 740 C C . LYS A 1 91 ? 26.370 0.872 -6.412 1.00 44.06 91 LYS A C 1
ATOM 742 O O . LYS A 1 91 ? 26.368 -0.351 -6.424 1.00 44.06 91 LYS A O 1
ATOM 747 N N . LYS A 1 92 ? 26.813 1.632 -7.424 1.00 47.31 92 LYS A N 1
ATOM 748 C CA . LYS A 1 92 ? 27.482 1.228 -8.686 1.00 47.31 92 LYS A CA 1
ATOM 749 C C . LYS A 1 92 ? 26.584 1.072 -9.923 1.00 47.31 92 LYS A C 1
ATOM 751 O O . LYS A 1 92 ? 26.327 -0.032 -10.385 1.00 47.31 92 LYS A O 1
ATOM 756 N N . ARG A 1 93 ? 26.355 2.192 -10.615 1.00 41.22 93 ARG A N 1
ATOM 757 C CA . ARG A 1 93 ? 26.862 2.338 -11.993 1.00 41.22 93 ARG A CA 1
ATOM 758 C C . ARG A 1 93 ? 27.481 3.714 -12.149 1.00 41.22 93 ARG A C 1
ATOM 760 O O . ARG A 1 93 ? 26.809 4.703 -12.409 1.00 41.22 93 ARG A O 1
ATOM 767 N N . SER A 1 94 ? 28.792 3.742 -11.964 1.00 47.53 94 SER A N 1
ATOM 768 C CA . SER A 1 94 ? 29.661 4.779 -12.485 1.00 47.53 94 SER A CA 1
ATOM 769 C C . SER A 1 94 ? 29.308 5.021 -13.952 1.00 47.53 94 SER A C 1
ATOM 771 O O . SER A 1 94 ? 29.385 4.106 -14.771 1.00 47.53 94 SER A O 1
ATOM 773 N N . ARG A 1 95 ? 28.965 6.257 -14.299 1.00 38.81 95 ARG A N 1
ATOM 774 C CA . ARG A 1 95 ? 29.309 6.781 -15.614 1.00 38.81 95 ARG A CA 1
ATOM 775 C C . ARG A 1 95 ? 30.098 8.044 -15.365 1.00 38.81 95 ARG A C 1
ATOM 777 O O . ARG A 1 95 ? 29.554 9.132 -15.234 1.00 38.81 95 ARG A O 1
ATOM 784 N N . THR A 1 96 ? 31.397 7.831 -15.217 1.00 46.38 96 THR A N 1
ATOM 785 C CA . THR A 1 96 ? 32.426 8.821 -15.481 1.00 46.38 96 THR A CA 1
ATOM 786 C C . THR A 1 96 ? 32.054 9.503 -16.798 1.00 46.38 96 THR A C 1
ATOM 788 O O . THR A 1 96 ? 32.196 8.909 -17.863 1.00 46.38 96 THR A O 1
ATOM 791 N N . HIS A 1 97 ? 31.494 10.708 -16.737 1.00 38.84 97 HIS A N 1
ATOM 792 C CA . HIS A 1 97 ? 31.704 11.661 -17.813 1.00 38.84 97 HIS A CA 1
ATOM 793 C C . HIS A 1 97 ? 32.991 12.375 -17.439 1.00 38.84 97 HIS A C 1
ATOM 795 O O . HIS A 1 97 ? 33.007 13.327 -16.665 1.00 38.84 97 HIS A O 1
ATOM 801 N N . VAL A 1 98 ? 34.085 11.802 -17.935 1.00 50.12 98 VAL A N 1
ATOM 802 C CA . VAL A 1 98 ? 35.295 12.552 -18.230 1.00 50.12 98 VAL A CA 1
ATOM 803 C C . VAL A 1 98 ? 34.856 13.667 -19.182 1.00 50.12 98 VAL A C 1
ATOM 805 O O . VAL A 1 98 ? 34.608 13.412 -20.355 1.00 50.12 98 VAL A O 1
ATOM 808 N N . GLN A 1 99 ? 34.669 14.879 -18.662 1.00 43.09 99 GLN A N 1
ATOM 809 C CA . GLN A 1 99 ? 34.912 16.079 -19.455 1.00 43.09 99 GLN A CA 1
ATOM 810 C C . GLN A 1 99 ? 36.398 16.384 -19.295 1.00 43.09 99 GLN A C 1
ATOM 812 O O . GLN A 1 99 ? 36.816 17.193 -18.475 1.00 43.09 99 GLN A O 1
ATOM 817 N N . GLU A 1 100 ? 37.196 15.624 -20.034 1.00 49.72 100 GLU A N 1
ATOM 818 C CA . GLU A 1 100 ? 38.512 16.058 -20.468 1.00 49.72 100 GLU A CA 1
ATOM 819 C C . GLU A 1 100 ? 38.245 16.865 -21.739 1.00 49.72 100 GLU A C 1
ATOM 821 O O . GLU A 1 100 ? 38.220 16.329 -22.840 1.00 49.72 100 GLU A O 1
ATOM 826 N N . GLU A 1 101 ? 37.935 18.149 -21.570 1.00 43.53 101 GLU A N 1
ATOM 827 C CA . GLU A 1 101 ? 38.211 19.129 -22.614 1.00 43.53 101 GLU A CA 1
ATOM 828 C C . GLU A 1 101 ? 39.339 20.013 -22.104 1.00 43.53 101 GLU A C 1
ATOM 830 O O . GLU A 1 101 ? 39.191 20.870 -21.231 1.00 43.53 101 GLU A O 1
ATOM 835 N N . ALA A 1 102 ? 40.511 19.692 -22.635 1.00 50.56 102 ALA A N 1
ATOM 836 C CA . ALA A 1 102 ? 41.709 20.485 -22.581 1.00 50.56 102 ALA A CA 1
ATOM 837 C C . ALA A 1 102 ? 41.458 21.867 -23.188 1.00 50.56 102 ALA A C 1
ATOM 839 O O . ALA A 1 102 ? 41.096 21.944 -24.353 1.00 50.56 102 ALA A O 1
ATOM 840 N N . VAL A 1 103 ? 41.758 22.932 -22.442 1.00 46.84 103 VAL A N 1
ATOM 841 C CA . VAL A 1 103 ? 42.537 24.074 -22.947 1.00 46.84 103 VAL A CA 1
ATOM 842 C C . VAL A 1 103 ? 43.300 24.664 -21.758 1.00 46.84 103 VAL A C 1
ATOM 844 O O . VAL A 1 103 ? 42.799 25.514 -21.033 1.00 46.84 103 VAL A O 1
ATOM 847 N N . SER A 1 104 ? 44.532 24.202 -21.566 1.00 47.22 104 SER A N 1
ATOM 848 C CA . SER A 1 104 ? 45.584 24.976 -20.901 1.00 47.22 104 SER A CA 1
ATOM 849 C C . SER A 1 104 ? 46.834 24.825 -21.750 1.00 47.22 104 SER A C 1
ATOM 851 O O . SER A 1 104 ? 47.739 24.067 -21.419 1.00 47.22 104 SER A O 1
ATOM 853 N N . GLU A 1 105 ? 46.849 25.515 -22.889 1.00 44.34 105 GLU A N 1
ATOM 854 C CA . GLU A 1 105 ? 48.055 25.663 -23.695 1.00 44.34 105 GLU A CA 1
ATOM 855 C C . GLU A 1 105 ? 48.165 27.100 -24.214 1.00 44.34 105 GLU A C 1
ATOM 857 O O . GLU A 1 105 ? 47.570 27.500 -25.210 1.00 44.34 105 GLU A O 1
ATOM 862 N N . THR A 1 106 ? 48.908 27.909 -23.468 1.00 45.91 106 THR A N 1
ATOM 863 C CA . THR A 1 106 ? 49.693 29.059 -23.942 1.00 45.91 106 THR A CA 1
ATOM 864 C C . THR A 1 106 ? 50.810 29.176 -22.892 1.00 45.91 106 THR A C 1
ATOM 866 O O . THR A 1 106 ? 50.549 29.590 -21.768 1.00 45.91 106 THR A O 1
ATOM 869 N N . VAL A 1 107 ? 51.944 28.470 -23.029 1.00 47.12 107 VAL A N 1
ATOM 870 C CA . VAL A 1 107 ? 53.139 28.855 -23.818 1.00 47.12 107 VAL A CA 1
ATOM 871 C C . VAL A 1 107 ? 53.499 30.307 -23.455 1.00 47.12 107 VAL A C 1
ATOM 873 O O . VAL A 1 107 ? 52.745 31.211 -23.766 1.00 47.12 107 VAL A O 1
ATOM 876 N N . GLU A 1 108 ? 54.528 30.613 -22.664 1.00 44.56 108 GLU A N 1
ATOM 877 C CA . GLU A 1 108 ? 55.940 30.355 -22.936 1.00 44.56 108 GLU A CA 1
ATOM 878 C C . GLU A 1 108 ? 56.766 30.241 -21.646 1.00 44.56 108 GLU A C 1
ATOM 880 O O . GLU A 1 108 ? 56.759 31.119 -20.785 1.00 44.56 108 GLU A O 1
ATOM 885 N N . LEU A 1 109 ? 57.565 29.179 -21.567 1.00 41.81 109 LEU A N 1
ATOM 886 C CA . LEU A 1 109 ? 58.713 29.076 -20.676 1.00 41.81 109 LEU A CA 1
ATOM 887 C C . LEU A 1 109 ? 59.928 28.888 -21.590 1.00 41.81 109 LEU A C 1
ATOM 889 O O . LEU A 1 109 ? 60.281 27.764 -21.941 1.00 41.81 109 LEU A O 1
ATOM 893 N N . GLN A 1 110 ? 60.549 29.989 -22.029 1.00 53.88 1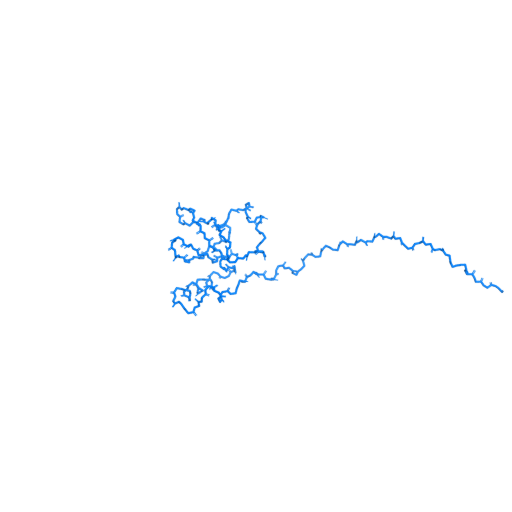10 GLN A N 1
ATOM 894 C CA . GLN A 1 110 ? 61.885 29.906 -22.614 1.00 53.88 110 GLN A CA 1
ATOM 895 C C . GLN A 1 110 ? 62.900 29.641 -21.495 1.00 53.88 110 GLN A C 1
ATOM 897 O O . GLN A 1 110 ? 63.269 30.510 -20.707 1.00 53.88 110 GLN A O 1
ATOM 902 N N . GLN A 1 111 ? 63.324 28.380 -21.449 1.00 52.22 111 GLN A N 1
ATOM 903 C CA . GLN A 1 111 ? 64.566 27.874 -20.869 1.00 52.22 111 GLN A CA 1
ATOM 904 C C . GLN A 1 111 ? 65.763 28.750 -21.305 1.00 52.22 111 GLN A C 1
ATOM 906 O O . GLN A 1 111 ? 65.878 29.112 -22.467 1.00 52.22 111 GLN A O 1
ATOM 911 N N . SER A 1 112 ? 66.603 29.231 -20.386 1.00 49.62 112 SER A N 1
ATOM 912 C CA . SER A 1 112 ? 67.749 28.538 -19.761 1.00 49.62 112 SER A CA 1
ATOM 913 C C . SER A 1 112 ? 69.099 28.917 -20.393 1.00 49.62 112 SER A C 1
ATOM 915 O O . SER A 1 112 ? 69.387 28.565 -21.529 1.00 49.62 112 SER A O 1
ATOM 917 N N . LYS A 1 113 ? 69.926 29.567 -19.561 1.00 44.53 113 LYS A N 1
ATOM 918 C CA . LYS A 1 113 ? 71.395 29.481 -19.423 1.00 44.53 113 LYS A CA 1
ATOM 919 C C . LYS A 1 113 ? 72.293 29.544 -20.671 1.00 44.53 113 LYS A C 1
ATOM 921 O O . LYS A 1 113 ? 72.394 28.581 -21.427 1.00 44.53 113 LYS A O 1
ATOM 926 N N . ARG A 1 114 ? 73.196 30.529 -20.649 1.00 44.12 114 ARG A N 1
ATOM 927 C CA . ARG A 1 114 ? 74.639 30.288 -20.476 1.00 44.12 114 ARG A CA 1
ATOM 928 C C . ARG A 1 114 ? 75.269 31.402 -19.656 1.00 44.12 114 ARG A C 1
ATOM 930 O O . ARG A 1 114 ? 74.805 32.550 -19.810 1.00 44.12 114 ARG A O 1
#

Organism: Araneus ventricosus (NCBI:txid182803)

pLDDT: mean 70.98, std 17.74, range [38.81, 91.25]

Secondary structure (DSSP, 8-state):
-EEEEEETTTTEEEEEEHHHHS-HHHHHH--GGG--TT-EEEEEETTEEEEEEEEEEES-HHHHHHHHHHHHHTSS-TTTS-----GGG-S-----------------------

Sequence (114 aa):
MFVLVFFYEEKKYSVLKLKEAVKNSDLQMMNLHTWGTKKSVETKWRDGVYPANFLQFGENRNYMELLIDGLVDGSITSEEILVLQDVEGLKKRSRTHVQEEAVSETVELQQSKR

Radius of gyration: 24.96 Å; chains: 1; bounding box: 87×42×41 Å

Foldseek 3Di:
DWWWKAQPVVRDIDIDRPCQQDPPVVVVVDPVVPQDQPDWDFGDDDPGTTIIGTQEDDDDPVVSVVVRVCCVVVVDDSVNRDHCPPPVPPPDDDDPPPPPDDDDDDDDDDDDDD